Protein AF-A0A9D6FR03-F1 (afdb_monomer_lite)

Sequence (164 aa):
MSCARIVTGRLIVLAAKLSLLAAALGIVAALIPAIPHGRCAGRQGGTQHLIDNLSQATEMYQIDFGAYPPSGASFAATMGSASLGTALRSVGPGKQQYFDFRPGDIDASGNIVSPIRPDREFLSYRNNRQSFPGNAGDPNAHNKKKFDLWCADCEGKPDGVDNW

Structure (mmCIF, N/CA/C/O backbone):
data_AF-A0A9D6FR03-F1
#
_entry.id   AF-A0A9D6FR03-F1
#
loop_
_atom_site.group_PDB
_atom_site.id
_atom_site.type_symbol
_atom_site.label_atom_id
_atom_site.label_alt_id
_atom_site.label_comp_id
_atom_site.label_asym_id
_atom_site.label_entity_id
_atom_site.label_seq_id
_atom_site.pdbx_PDB_ins_code
_atom_site.Cartn_x
_atom_site.Cartn_y
_atom_site.Cartn_z
_atom_site.occupancy
_atom_site.B_iso_or_equiv
_atom_site.auth_seq_id
_atom_site.auth_comp_id
_atom_site.auth_asym_id
_atom_site.auth_atom_id
_atom_site.pdbx_PDB_model_num
ATOM 1 N N . MET A 1 1 ? -44.652 11.670 71.438 1.00 49.94 1 MET A N 1
ATOM 2 C CA . MET A 1 1 ? -44.287 12.309 70.151 1.00 49.94 1 MET A CA 1
ATOM 3 C C . MET A 1 1 ? -42.943 11.752 69.666 1.00 49.94 1 MET A C 1
ATOM 5 O O . MET A 1 1 ? -41.919 12.329 69.983 1.00 49.94 1 MET A O 1
ATOM 9 N N . SER A 1 2 ? -42.902 10.599 6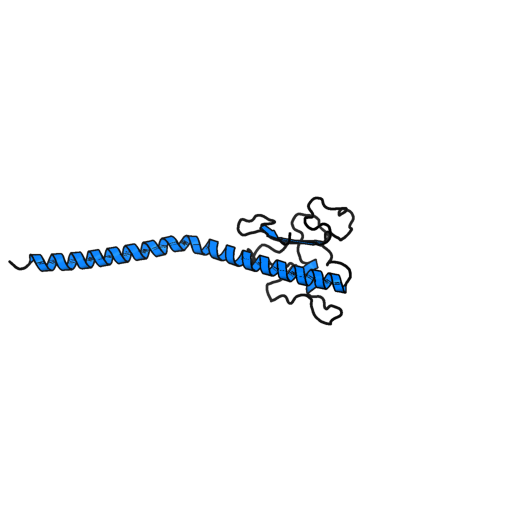8.982 1.00 54.16 2 SER A N 1
ATOM 10 C CA . SER A 1 2 ? -41.617 10.007 68.532 1.00 54.16 2 SER A CA 1
ATOM 11 C C . SER A 1 2 ? -41.700 9.188 67.229 1.00 54.16 2 SER A C 1
ATOM 13 O O . SER A 1 2 ? -40.783 8.448 66.902 1.00 54.16 2 SER A O 1
ATOM 15 N N . CYS A 1 3 ? -42.785 9.319 66.453 1.00 50.22 3 CYS A N 1
ATOM 16 C CA . CYS A 1 3 ? -42.949 8.585 65.185 1.00 50.22 3 CYS A CA 1
ATOM 17 C C . CYS A 1 3 ? -42.516 9.381 63.939 1.00 50.22 3 CYS A C 1
ATOM 19 O O . CYS A 1 3 ? -42.172 8.790 62.921 1.00 50.22 3 CYS A O 1
ATOM 21 N N . ALA A 1 4 ? -42.483 10.717 63.998 1.00 51.28 4 ALA A N 1
ATOM 22 C CA . ALA A 1 4 ? -42.293 11.549 62.803 1.00 51.28 4 ALA A CA 1
ATOM 23 C C . ALA A 1 4 ? -40.840 11.610 62.280 1.00 51.28 4 ALA A C 1
ATOM 25 O O . ALA A 1 4 ? -40.632 11.843 61.093 1.00 51.28 4 ALA A O 1
ATOM 26 N N . ARG A 1 5 ? -39.831 11.373 63.135 1.00 49.69 5 ARG A N 1
ATOM 27 C CA . ARG A 1 5 ? -38.402 11.487 62.763 1.00 49.69 5 ARG A CA 1
ATOM 28 C C . ARG A 1 5 ? -37.837 10.257 62.038 1.00 49.69 5 ARG A C 1
ATOM 30 O O . ARG A 1 5 ? -36.854 10.371 61.316 1.00 49.69 5 ARG A O 1
ATOM 37 N N . ILE A 1 6 ? -38.459 9.087 62.197 1.00 51.06 6 ILE A N 1
ATOM 38 C CA . ILE A 1 6 ? -37.979 7.829 61.592 1.00 51.06 6 ILE A CA 1
ATOM 39 C C . ILE A 1 6 ? -38.362 7.750 60.103 1.00 51.06 6 ILE A C 1
ATOM 41 O O . ILE A 1 6 ? -37.615 7.211 59.286 1.00 51.06 6 ILE A O 1
ATOM 45 N N . VAL A 1 7 ? -39.504 8.337 59.733 1.00 52.56 7 VAL A N 1
ATOM 46 C CA . VAL A 1 7 ? -40.026 8.317 58.357 1.00 52.56 7 VAL A CA 1
ATOM 47 C C . VAL A 1 7 ? -39.229 9.254 57.441 1.00 52.56 7 VAL A C 1
ATOM 49 O O . VAL A 1 7 ? -38.911 8.890 56.310 1.00 52.56 7 VAL A O 1
ATOM 52 N N . THR A 1 8 ? -38.813 10.418 57.947 1.00 53.88 8 THR A N 1
ATOM 53 C CA . THR A 1 8 ? -38.031 11.415 57.194 1.00 53.88 8 THR A CA 1
ATOM 54 C C . THR A 1 8 ? -36.624 10.920 56.853 1.00 53.88 8 THR A C 1
ATOM 56 O O . THR A 1 8 ? -36.173 11.102 55.726 1.00 53.88 8 THR A O 1
ATOM 59 N N . GLY A 1 9 ? -35.952 10.218 57.773 1.00 55.25 9 GLY A N 1
ATOM 60 C CA . GLY A 1 9 ? -34.614 9.666 57.521 1.00 55.25 9 GLY A CA 1
ATOM 61 C C . GLY A 1 9 ? -34.592 8.592 56.427 1.00 55.25 9 GLY A C 1
ATOM 62 O O . GLY A 1 9 ? -33.689 8.570 55.593 1.00 55.25 9 GLY A O 1
ATOM 63 N N . ARG A 1 10 ? -35.617 7.730 56.370 1.00 56.44 10 ARG A N 1
ATOM 64 C CA . ARG A 1 10 ? -35.726 6.683 55.337 1.00 56.44 10 ARG A CA 1
ATOM 65 C C . ARG A 1 10 ? -36.022 7.254 53.948 1.00 56.44 10 ARG A C 1
ATOM 67 O O . ARG A 1 10 ? -35.453 6.769 52.974 1.00 56.44 10 ARG A O 1
ATOM 74 N N . LEU A 1 11 ? -36.845 8.300 53.861 1.00 56.78 11 LEU A N 1
ATOM 75 C CA . LEU A 1 11 ? -37.155 8.999 52.607 1.00 56.78 11 LEU A CA 1
ATOM 76 C C . LEU A 1 11 ? -35.931 9.707 52.008 1.00 56.78 11 LEU A C 1
ATOM 78 O O . LEU A 1 11 ? -35.712 9.611 50.804 1.00 56.78 11 LEU A O 1
ATOM 82 N N . ILE A 1 12 ? -35.097 10.342 52.837 1.00 60.91 12 ILE A N 1
ATOM 83 C CA . ILE A 1 12 ? -33.871 11.017 52.376 1.00 60.91 12 ILE A CA 1
ATOM 84 C C . ILE A 1 12 ? -32.856 10.001 51.829 1.00 60.91 12 ILE A C 1
ATOM 86 O O . ILE A 1 12 ? -32.262 10.228 50.777 1.00 60.91 12 ILE A O 1
ATOM 90 N N . VAL A 1 13 ? -32.694 8.849 52.490 1.00 64.31 13 VAL A N 1
ATOM 91 C CA . VAL A 1 13 ? -31.784 7.784 52.026 1.00 64.31 13 VAL A CA 1
ATOM 92 C C . VAL A 1 13 ? -32.275 7.143 50.720 1.00 64.31 13 VAL A C 1
ATOM 94 O O . VAL A 1 13 ? -31.464 6.833 49.849 1.00 64.31 13 VAL A O 1
ATOM 97 N N . LEU A 1 14 ? -33.588 6.961 50.554 1.00 62.44 14 LEU A N 1
ATOM 98 C CA . LEU A 1 14 ? -34.185 6.462 49.309 1.00 62.44 14 LEU A CA 1
ATOM 99 C C . LEU A 1 14 ? -34.032 7.462 48.156 1.00 62.44 14 LEU A C 1
ATOM 101 O O . LEU A 1 14 ? -33.636 7.060 47.063 1.00 62.44 14 LEU A O 1
ATOM 105 N N . ALA A 1 15 ? -34.269 8.751 48.411 1.00 63.50 15 ALA A N 1
ATOM 106 C CA . ALA A 1 15 ? -34.080 9.808 47.422 1.00 63.50 15 ALA A CA 1
ATOM 107 C C . ALA A 1 15 ? -32.610 9.919 46.987 1.00 63.50 15 ALA A C 1
ATOM 109 O O . ALA A 1 15 ? -32.333 9.934 45.793 1.00 63.50 15 ALA A O 1
ATOM 110 N N . ALA A 1 16 ? -31.657 9.889 47.927 1.00 62.81 16 ALA A N 1
ATOM 111 C CA . ALA A 1 16 ? -30.226 9.931 47.615 1.00 62.81 16 ALA A CA 1
ATOM 112 C C . ALA A 1 16 ? -29.765 8.732 46.764 1.00 62.81 16 ALA A C 1
ATOM 114 O O . ALA A 1 16 ? -28.967 8.897 45.840 1.00 62.81 16 ALA A O 1
ATOM 115 N N . LYS A 1 17 ? -30.298 7.531 47.032 1.00 65.06 17 LYS A N 1
ATOM 116 C CA . LYS A 1 17 ? -30.024 6.334 46.221 1.00 65.06 17 LYS A CA 1
ATOM 117 C C . LYS A 1 17 ? -30.610 6.441 44.814 1.00 65.06 17 LYS A C 1
ATOM 119 O O . LYS A 1 17 ? -29.926 6.071 43.864 1.00 65.06 17 LYS A O 1
ATOM 124 N N . LEU A 1 18 ? -31.829 6.967 44.669 1.00 66.06 18 LEU A N 1
ATOM 125 C CA . LEU A 1 18 ? -32.442 7.188 43.355 1.00 66.06 18 LEU A CA 1
ATOM 126 C C . LEU A 1 18 ? -31.656 8.210 42.524 1.00 66.06 18 LEU A C 1
ATOM 128 O O . LEU A 1 18 ? -31.420 7.971 41.342 1.00 66.06 18 LEU A O 1
ATOM 132 N N . SER A 1 19 ? -31.208 9.308 43.136 1.00 66.81 19 SER A N 1
ATOM 133 C CA . SER A 1 19 ? -30.422 10.346 42.458 1.00 66.81 19 SER A CA 1
ATOM 134 C C . SER A 1 19 ? -29.075 9.821 41.960 1.00 66.81 19 SER A C 1
ATOM 136 O O . SER A 1 19 ? -28.671 10.123 40.839 1.00 66.81 19 SER A O 1
ATOM 138 N N . LEU A 1 20 ? -28.395 8.994 42.762 1.00 65.81 20 LEU A N 1
ATOM 139 C CA . LEU A 1 20 ? -27.128 8.371 42.375 1.00 65.81 20 LEU A CA 1
ATOM 140 C C . LEU A 1 20 ? -27.319 7.372 41.222 1.00 65.81 20 LEU A C 1
ATOM 142 O O . LEU A 1 20 ? -26.518 7.339 40.289 1.00 65.81 20 LEU A O 1
ATOM 146 N N . LEU A 1 21 ? -28.406 6.594 41.256 1.00 64.56 21 LEU A N 1
ATOM 147 C CA . LEU A 1 21 ? -28.746 5.642 40.197 1.00 64.56 21 LEU A CA 1
ATOM 148 C C . LEU A 1 21 ? -29.091 6.360 38.879 1.00 64.56 21 LEU A C 1
ATOM 150 O O . LEU A 1 21 ? -28.646 5.942 37.812 1.00 64.56 21 LEU A O 1
ATOM 154 N N . ALA A 1 22 ? -29.839 7.465 38.955 1.00 61.75 22 ALA A N 1
ATOM 155 C CA . ALA A 1 22 ? -30.197 8.285 37.799 1.00 61.75 22 ALA A CA 1
ATOM 156 C C . ALA A 1 22 ? -28.972 8.975 37.171 1.00 61.75 22 ALA A C 1
ATOM 158 O O . ALA A 1 22 ? -28.839 8.994 35.948 1.00 61.75 22 ALA A O 1
ATOM 159 N N . ALA A 1 23 ? -28.042 9.476 37.992 1.00 60.94 23 ALA A N 1
ATOM 160 C CA . ALA A 1 23 ? -26.790 10.062 37.514 1.00 60.94 23 ALA A CA 1
ATOM 161 C C . ALA A 1 23 ? -25.886 9.024 36.821 1.00 60.94 23 ALA A C 1
ATOM 163 O O . ALA A 1 23 ? -25.317 9.308 35.768 1.00 60.94 23 ALA A O 1
ATOM 164 N N . ALA A 1 24 ? -25.800 7.801 37.358 1.00 59.59 24 ALA A N 1
ATOM 165 C CA . ALA A 1 24 ? -25.032 6.716 36.746 1.00 59.59 24 ALA A CA 1
ATOM 166 C C . ALA A 1 24 ? -25.613 6.276 35.387 1.00 59.59 24 ALA A C 1
ATOM 168 O O . ALA A 1 24 ? -24.864 6.074 34.432 1.00 59.59 24 ALA A O 1
ATOM 169 N N . LEU A 1 25 ? -26.943 6.188 35.268 1.00 57.97 25 LEU A N 1
ATOM 170 C CA . LEU A 1 25 ? -27.621 5.848 34.010 1.00 57.97 25 LEU A CA 1
ATOM 171 C C . LEU A 1 25 ? -27.453 6.932 32.929 1.00 57.97 25 LEU A C 1
ATOM 173 O O . LEU A 1 25 ? -27.302 6.599 31.754 1.00 57.97 25 LEU A O 1
ATOM 177 N N . GLY A 1 26 ? -27.408 8.214 33.311 1.00 54.19 26 GLY A N 1
ATOM 178 C CA . GLY A 1 26 ? -27.153 9.320 32.379 1.00 54.19 26 GLY A CA 1
ATOM 179 C C . GLY A 1 26 ? -25.756 9.282 31.743 1.00 54.19 26 GLY A C 1
ATOM 180 O O . GLY A 1 26 ? -25.612 9.562 30.554 1.00 54.19 26 GLY A O 1
ATOM 181 N N . ILE A 1 27 ? -24.734 8.865 32.498 1.00 55.22 27 ILE A N 1
ATOM 182 C CA . ILE A 1 27 ? -23.355 8.731 31.994 1.00 55.22 27 ILE A CA 1
ATOM 183 C C . ILE A 1 27 ? -23.248 7.565 30.999 1.00 55.22 27 ILE A C 1
ATOM 185 O O . ILE A 1 27 ? -22.606 7.697 29.958 1.00 55.22 27 ILE A O 1
ATOM 189 N N . VAL A 1 28 ? -23.924 6.443 31.270 1.00 52.34 28 VAL A N 1
ATOM 190 C CA . VAL A 1 28 ? -23.946 5.287 30.357 1.00 52.34 28 VAL A CA 1
ATOM 191 C C . VAL A 1 28 ? -24.633 5.641 29.034 1.00 52.34 28 VAL A C 1
ATOM 193 O O . VAL A 1 28 ? -24.134 5.260 27.980 1.00 52.34 28 VAL A O 1
ATOM 196 N N . ALA A 1 29 ? -25.714 6.427 29.056 1.00 52.50 29 ALA A N 1
ATOM 197 C CA . ALA A 1 29 ? -26.421 6.844 27.842 1.00 52.50 29 ALA A CA 1
ATOM 198 C C . ALA A 1 29 ? -25.579 7.751 26.918 1.00 52.50 29 ALA A C 1
ATOM 200 O O . ALA A 1 29 ? -25.680 7.644 25.696 1.00 52.50 29 ALA A O 1
ATOM 201 N N . ALA A 1 30 ? -24.709 8.596 27.479 1.00 52.88 30 ALA A N 1
ATOM 202 C CA . ALA A 1 30 ? -23.823 9.476 26.710 1.00 52.88 30 ALA A CA 1
ATOM 203 C C . ALA A 1 30 ? -22.610 8.750 26.087 1.00 52.88 30 ALA A C 1
ATOM 205 O O . ALA A 1 30 ? -22.040 9.227 25.107 1.00 52.88 30 ALA A O 1
ATOM 206 N N . LEU A 1 31 ? -22.225 7.583 26.617 1.00 50.72 31 LEU A N 1
ATOM 207 C CA . LEU A 1 31 ? -21.106 6.772 26.113 1.00 50.72 31 LEU A CA 1
ATOM 208 C C . LEU A 1 31 ? -21.475 5.892 24.907 1.00 50.72 31 LEU A C 1
ATOM 210 O O . LEU A 1 31 ? -20.595 5.509 24.139 1.00 50.72 31 LEU A O 1
ATOM 214 N N . ILE A 1 32 ? -22.757 5.584 24.708 1.00 52.44 32 ILE A N 1
ATOM 215 C CA . ILE A 1 32 ? -23.226 4.676 23.648 1.00 52.44 32 ILE A CA 1
ATOM 216 C C . ILE A 1 32 ? -22.918 5.190 22.220 1.00 52.44 32 ILE A C 1
ATOM 218 O O . ILE A 1 32 ? -22.397 4.404 21.424 1.00 52.44 32 ILE A O 1
ATOM 222 N N . PRO A 1 33 ? -23.153 6.469 21.856 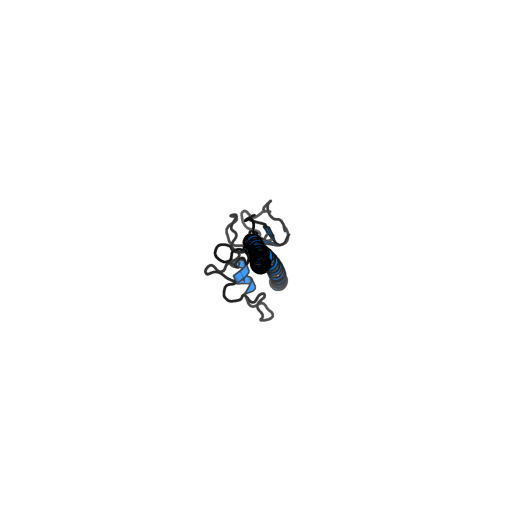1.00 52.06 33 PRO A N 1
ATOM 223 C CA . PRO A 1 33 ? -22.885 6.943 20.491 1.00 52.06 33 PRO A CA 1
ATOM 224 C C . PRO A 1 33 ? -21.399 7.224 20.179 1.00 52.06 33 PRO A C 1
ATOM 226 O O . PRO A 1 33 ? -21.034 7.352 19.007 1.00 52.06 33 PRO A O 1
ATOM 229 N N . ALA A 1 34 ? -20.519 7.287 21.185 1.00 51.88 34 ALA A N 1
ATOM 230 C CA . ALA A 1 34 ? -19.089 7.571 20.995 1.00 51.88 34 ALA A CA 1
ATOM 231 C C . ALA A 1 34 ? -18.266 6.339 20.558 1.00 51.88 34 ALA A C 1
ATOM 233 O O . ALA A 1 34 ? -17.232 6.466 19.899 1.00 51.88 34 ALA A O 1
ATOM 234 N N . ILE A 1 35 ? -18.732 5.133 20.889 1.00 52.62 35 ILE A N 1
ATOM 235 C CA . ILE A 1 35 ? -18.038 3.865 20.612 1.00 52.62 35 ILE A CA 1
ATOM 236 C C . ILE A 1 35 ? -17.885 3.561 19.104 1.00 52.62 35 ILE A C 1
ATOM 238 O O . ILE A 1 35 ? -16.791 3.147 18.708 1.00 52.62 35 ILE A O 1
ATOM 242 N N . PRO A 1 36 ? -18.902 3.742 18.232 1.00 57.50 36 PRO A N 1
ATOM 243 C CA . PRO A 1 36 ? -18.731 3.470 16.802 1.00 57.50 36 PRO A CA 1
ATOM 244 C C . PRO A 1 36 ? -17.795 4.475 16.111 1.00 57.50 36 PRO A C 1
ATOM 246 O O . PRO A 1 36 ? -16.959 4.064 15.307 1.00 57.50 36 PRO A O 1
ATOM 249 N N . HIS A 1 37 ? -17.860 5.761 16.474 1.00 56.31 37 HIS A N 1
ATOM 250 C CA . HIS A 1 37 ? -17.013 6.806 15.885 1.00 56.31 37 HIS A CA 1
ATOM 251 C C . HIS A 1 37 ? -15.533 6.641 16.265 1.00 56.31 37 HIS A C 1
ATOM 253 O O . HIS A 1 37 ? -14.661 6.709 15.399 1.00 56.31 37 HIS A O 1
ATOM 259 N N . GLY A 1 38 ? -15.237 6.328 17.533 1.00 60.09 38 GLY A N 1
ATOM 260 C CA . GLY A 1 38 ? -13.858 6.114 17.991 1.00 60.09 38 GLY A CA 1
ATOM 261 C C . GLY A 1 38 ? -13.176 4.902 17.344 1.00 60.09 38 GLY A C 1
ATOM 262 O O . GLY A 1 38 ? -11.986 4.948 17.035 1.00 60.09 38 GLY A O 1
ATOM 263 N N . ARG A 1 39 ? -13.929 3.826 17.069 1.00 70.88 39 ARG A N 1
ATOM 264 C CA . ARG A 1 39 ? -13.399 2.645 16.363 1.00 70.88 39 ARG A CA 1
ATOM 265 C C . ARG A 1 39 ? -13.002 2.964 14.931 1.00 70.88 39 ARG A C 1
ATOM 267 O O . ARG A 1 39 ? -12.007 2.427 14.454 1.00 70.88 39 ARG A O 1
ATOM 274 N N . CYS A 1 40 ? -13.765 3.820 14.260 1.00 82.19 40 CYS A N 1
ATOM 275 C CA . CYS A 1 40 ? -13.454 4.186 12.892 1.00 82.19 40 CYS A CA 1
ATOM 276 C C . CYS A 1 40 ? -12.237 5.116 12.821 1.00 82.19 40 CYS A C 1
ATOM 278 O O . CYS A 1 40 ? -11.294 4.807 12.101 1.00 82.19 40 CYS A O 1
ATOM 280 N N . ALA A 1 41 ? -12.187 6.165 13.648 1.00 80.44 41 ALA A N 1
ATOM 281 C CA . ALA A 1 41 ? -11.037 7.072 13.697 1.00 80.44 41 ALA A CA 1
ATOM 282 C C . ALA A 1 41 ? -9.716 6.334 14.001 1.00 80.44 41 ALA A C 1
ATOM 284 O O . ALA A 1 41 ? -8.697 6.579 13.356 1.00 80.44 41 ALA A O 1
ATOM 285 N N . GLY A 1 42 ? -9.738 5.363 14.924 1.00 83.69 42 GLY A N 1
ATOM 286 C CA . GLY A 1 42 ? -8.570 4.519 15.201 1.00 83.69 42 GLY A CA 1
ATOM 287 C C . GLY A 1 42 ? -8.144 3.660 14.004 1.00 83.69 42 GLY A C 1
ATOM 288 O O . GLY A 1 42 ? -6.954 3.541 13.717 1.00 83.69 42 GLY A O 1
ATOM 289 N N . ARG A 1 43 ? -9.105 3.094 13.262 1.00 88.75 43 ARG A N 1
ATOM 290 C CA . ARG A 1 43 ? -8.825 2.338 12.030 1.00 88.75 43 ARG A CA 1
ATOM 291 C C . ARG A 1 43 ? -8.302 3.227 10.909 1.00 88.75 43 ARG A C 1
ATOM 293 O O . ARG A 1 43 ? -7.439 2.785 10.158 1.00 88.75 43 ARG A O 1
ATOM 300 N N . GLN A 1 44 ? -8.778 4.464 10.817 1.00 92.25 44 GLN A N 1
ATOM 301 C CA . GLN A 1 44 ? -8.285 5.443 9.856 1.00 92.25 44 GLN A CA 1
ATOM 302 C C . GLN A 1 44 ? -6.811 5.771 10.112 1.00 92.25 44 GLN A C 1
ATOM 304 O O . GLN A 1 44 ? -6.003 5.673 9.194 1.00 92.25 44 GLN A O 1
ATOM 309 N N . GLY A 1 45 ? -6.427 6.017 11.370 1.00 91.19 45 GLY A N 1
ATOM 310 C CA . GLY A 1 45 ? -5.016 6.181 11.740 1.00 91.19 45 GLY A CA 1
ATOM 311 C C . GLY A 1 45 ? -4.166 4.941 11.431 1.00 91.19 45 GLY A C 1
ATOM 312 O O . GLY A 1 45 ? -3.073 5.056 10.88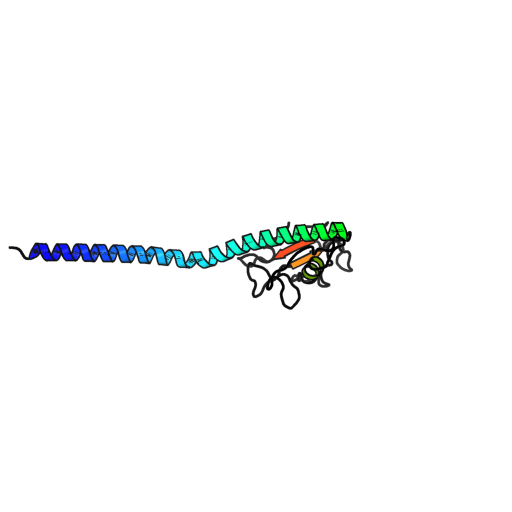0 1.00 91.19 45 GLY A O 1
ATOM 313 N N . GLY A 1 46 ? -4.686 3.741 11.713 1.00 91.81 46 GLY A N 1
ATOM 314 C CA . GLY A 1 46 ? -4.017 2.487 11.344 1.00 91.81 46 GLY A CA 1
ATOM 315 C C . GLY A 1 46 ? -3.867 2.297 9.830 1.00 91.81 46 GLY A C 1
ATOM 316 O O . GLY A 1 46 ? -2.868 1.747 9.375 1.00 91.81 46 GLY A O 1
ATOM 317 N N . THR A 1 47 ? -4.831 2.789 9.052 1.00 94.69 47 THR A N 1
ATOM 318 C CA . THR A 1 47 ? -4.808 2.733 7.586 1.00 94.69 47 THR A CA 1
ATOM 319 C C . THR A 1 47 ? -3.793 3.703 7.004 1.00 94.69 47 THR A C 1
ATOM 321 O O . THR A 1 47 ? -3.058 3.309 6.105 1.00 94.69 47 THR A O 1
ATOM 324 N N . GLN A 1 48 ? -3.673 4.913 7.559 1.00 96.38 48 GLN A N 1
ATOM 325 C CA . GLN A 1 48 ? -2.621 5.849 7.156 1.00 96.38 48 GLN A CA 1
ATOM 326 C C . GLN A 1 48 ? -1.237 5.232 7.374 1.00 96.38 48 GLN A C 1
ATOM 328 O O . GLN A 1 48 ? -0.432 5.173 6.455 1.00 96.38 48 GLN A O 1
ATOM 333 N N . HIS A 1 49 ? -0.993 4.660 8.556 1.00 95.62 49 HIS A N 1
ATOM 334 C CA . HIS A 1 49 ? 0.279 3.996 8.844 1.00 95.62 49 HIS A CA 1
ATOM 335 C C . HIS A 1 49 ? 0.544 2.792 7.919 1.00 95.62 49 HIS A C 1
ATOM 337 O O . HIS A 1 49 ? 1.684 2.534 7.531 1.00 95.62 49 HIS A O 1
ATOM 343 N N . LEU A 1 50 ? -0.497 2.037 7.547 1.00 95.81 50 LEU A N 1
ATOM 344 C CA . LEU A 1 50 ? -0.377 0.978 6.544 1.00 95.81 50 LEU A CA 1
ATOM 345 C C . LEU A 1 50 ? 0.023 1.551 5.176 1.00 95.81 50 LEU A C 1
ATOM 347 O O . LEU A 1 50 ? 0.951 1.031 4.562 1.00 95.81 50 LEU A O 1
ATOM 351 N N . ILE A 1 51 ? -0.634 2.620 4.720 1.00 97.06 51 ILE A N 1
ATOM 352 C CA . ILE A 1 51 ? -0.322 3.311 3.461 1.00 97.06 51 ILE A CA 1
ATOM 353 C C . ILE A 1 51 ? 1.115 3.838 3.461 1.00 97.06 51 ILE A C 1
ATOM 355 O O . ILE A 1 51 ? 1.821 3.660 2.466 1.00 97.06 51 ILE A O 1
ATOM 359 N N . ASP A 1 52 ? 1.584 4.407 4.569 1.00 97.50 52 ASP A N 1
ATOM 360 C CA . ASP A 1 52 ? 2.951 4.914 4.699 1.00 97.50 52 ASP A CA 1
ATOM 361 C C . ASP A 1 52 ? 3.979 3.778 4.567 1.00 97.50 52 ASP A C 1
ATOM 363 O O . ASP A 1 52 ? 4.948 3.889 3.810 1.00 97.50 52 ASP A O 1
ATOM 367 N N . ASN A 1 53 ? 3.745 2.644 5.237 1.00 97.56 53 ASN A N 1
ATOM 368 C CA . ASN A 1 53 ? 4.640 1.487 5.154 1.00 97.56 53 ASN A CA 1
ATOM 369 C C . ASN A 1 53 ? 4.626 0.836 3.767 1.00 97.56 53 ASN A C 1
ATOM 371 O O . ASN A 1 53 ? 5.679 0.481 3.237 1.00 97.56 53 ASN A O 1
ATOM 375 N N . LEU A 1 54 ? 3.445 0.695 3.157 1.00 97.88 54 LEU A N 1
ATOM 376 C CA . LEU A 1 54 ? 3.318 0.198 1.787 1.00 97.88 54 LEU A CA 1
ATOM 377 C C . LEU A 1 54 ? 4.004 1.141 0.802 1.00 97.88 54 LEU A C 1
ATOM 379 O O . LEU A 1 54 ? 4.650 0.675 -0.136 1.00 97.88 54 LEU A O 1
ATOM 383 N N . SER A 1 55 ? 3.921 2.452 1.029 1.00 97.69 55 SER A N 1
ATOM 384 C CA . SER A 1 55 ? 4.602 3.440 0.199 1.00 97.69 55 SER A CA 1
ATOM 385 C C . SER A 1 55 ? 6.117 3.271 0.279 1.00 97.69 55 SER A C 1
ATOM 387 O O . SER A 1 55 ? 6.770 3.194 -0.758 1.00 97.69 55 SER A O 1
ATOM 389 N N . GLN A 1 56 ? 6.678 3.106 1.480 1.00 97.56 56 GLN A N 1
ATOM 390 C CA . GLN A 1 56 ? 8.107 2.823 1.659 1.00 97.56 56 GLN A CA 1
ATOM 391 C C . GLN A 1 5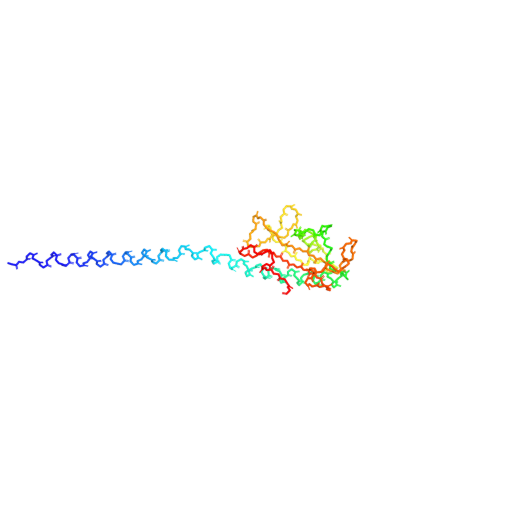6 ? 8.530 1.507 0.988 1.00 97.56 56 GLN A C 1
ATOM 393 O O . GLN A 1 56 ? 9.517 1.483 0.255 1.00 97.56 56 GLN A O 1
ATOM 398 N N . ALA A 1 57 ? 7.767 0.427 1.171 1.00 97.25 57 ALA A N 1
ATOM 399 C CA . ALA A 1 57 ? 8.041 -0.860 0.527 1.00 97.25 57 ALA A CA 1
ATOM 400 C C . ALA A 1 57 ? 8.002 -0.760 -1.010 1.00 97.25 57 ALA A C 1
ATOM 402 O O . ALA A 1 57 ? 8.812 -1.369 -1.709 1.00 97.25 57 ALA A O 1
ATOM 403 N N . THR A 1 58 ? 7.093 0.059 -1.539 1.00 96.94 58 THR A N 1
ATOM 404 C CA . THR A 1 58 ? 6.948 0.321 -2.977 1.00 96.94 58 THR A CA 1
ATOM 405 C C . THR A 1 58 ? 8.126 1.120 -3.541 1.00 96.94 58 THR A C 1
ATOM 407 O O . THR A 1 58 ? 8.578 0.844 -4.653 1.00 96.94 58 THR A O 1
ATOM 410 N N . GLU A 1 59 ? 8.662 2.074 -2.777 1.00 96.38 59 GLU A N 1
ATOM 411 C CA . GLU A 1 59 ? 9.896 2.790 -3.129 1.00 96.38 59 GLU A CA 1
ATOM 412 C C . GLU A 1 59 ? 11.105 1.839 -3.127 1.00 96.38 59 GLU A C 1
ATOM 414 O O . GLU A 1 59 ? 11.901 1.852 -4.064 1.00 96.38 59 GLU A O 1
ATOM 419 N N . MET A 1 60 ? 11.209 0.936 -2.146 1.00 96.00 60 MET A N 1
ATOM 420 C CA . MET A 1 60 ? 12.265 -0.087 -2.125 1.00 96.00 60 MET A CA 1
ATOM 421 C C . MET A 1 60 ? 12.189 -1.028 -3.333 1.00 96.00 60 MET A C 1
ATOM 423 O O . MET A 1 60 ? 13.209 -1.309 -3.962 1.00 96.00 60 MET A O 1
ATOM 427 N N . TYR A 1 61 ? 10.984 -1.455 -3.716 1.00 95.62 61 TYR A N 1
ATOM 428 C CA . TYR A 1 61 ? 10.777 -2.220 -4.946 1.00 95.62 61 TYR A CA 1
ATOM 429 C C . TYR A 1 61 ? 11.273 -1.444 -6.178 1.00 95.62 61 TYR A C 1
ATOM 431 O O . TYR A 1 61 ? 11.945 -2.000 -7.046 1.00 95.62 61 TYR A O 1
ATOM 439 N N . GLN A 1 62 ? 10.983 -0.142 -6.257 1.00 95.25 62 GLN A N 1
ATOM 440 C CA . GLN A 1 62 ? 11.430 0.698 -7.368 1.00 95.25 62 GLN A CA 1
ATOM 441 C C . GLN A 1 62 ? 12.952 0.828 -7.438 1.00 95.25 62 GLN A C 1
ATOM 443 O O . GLN A 1 62 ? 13.488 0.875 -8.548 1.00 95.25 62 GLN A O 1
ATOM 448 N N . ILE A 1 63 ? 13.639 0.892 -6.298 1.00 94.94 63 ILE A N 1
ATOM 449 C CA . ILE A 1 63 ? 15.105 0.935 -6.242 1.00 94.94 63 ILE A CA 1
ATOM 450 C C . ILE A 1 63 ? 15.697 -0.334 -6.863 1.00 94.94 63 ILE A C 1
ATOM 452 O O . ILE A 1 63 ? 16.599 -0.238 -7.694 1.00 94.94 63 ILE A O 1
ATOM 456 N N . ASP A 1 64 ? 15.151 -1.501 -6.524 1.00 95.00 64 ASP A N 1
ATOM 457 C CA . ASP A 1 64 ? 15.691 -2.787 -6.972 1.00 95.00 64 ASP A CA 1
ATOM 458 C C . ASP A 1 64 ? 15.339 -3.123 -8.429 1.00 95.00 64 ASP A C 1
ATOM 460 O O . ASP A 1 64 ? 16.169 -3.660 -9.163 1.00 95.00 64 ASP A O 1
ATOM 464 N N . PHE A 1 65 ? 14.119 -2.803 -8.870 1.00 92.81 65 PHE A N 1
ATOM 465 C CA . PHE A 1 65 ? 13.619 -3.171 -10.203 1.00 92.81 65 PHE A CA 1
ATOM 466 C C . PHE A 1 65 ? 13.618 -2.016 -11.212 1.00 92.81 65 PHE A C 1
ATOM 468 O O . PHE A 1 65 ? 13.262 -2.204 -12.376 1.00 92.81 65 PHE A O 1
ATOM 475 N N . GLY A 1 66 ? 13.984 -0.804 -10.792 1.00 92.94 66 GLY A N 1
ATOM 476 C CA . GLY A 1 66 ? 14.015 0.394 -11.636 1.00 92.94 66 GLY A CA 1
ATOM 477 C C . GLY A 1 66 ? 12.638 0.977 -11.988 1.00 92.94 66 GLY A C 1
ATOM 478 O O . GLY A 1 66 ? 12.565 2.037 -12.615 1.00 92.94 66 GLY A O 1
ATOM 479 N N . ALA A 1 67 ? 11.545 0.336 -11.570 1.00 91.94 67 ALA A N 1
ATOM 480 C CA . ALA A 1 67 ? 10.174 0.766 -11.821 1.00 91.94 67 ALA A CA 1
ATOM 481 C C . ALA A 1 67 ? 9.258 0.416 -10.641 1.00 91.94 67 ALA A C 1
ATOM 483 O O . ALA A 1 67 ? 9.471 -0.582 -9.958 1.00 91.94 67 ALA A O 1
ATOM 484 N N . TYR A 1 68 ? 8.214 1.220 -10.427 1.00 93.06 68 TYR A N 1
ATOM 485 C CA . TYR A 1 68 ? 7.151 0.867 -9.486 1.00 93.06 68 TYR A CA 1
ATOM 486 C C . TYR A 1 68 ? 6.376 -0.371 -9.971 1.00 93.06 68 TYR A C 1
ATOM 488 O O . TYR A 1 68 ? 6.328 -0.611 -11.185 1.00 93.06 68 TYR A O 1
ATOM 496 N N . PRO A 1 69 ? 5.743 -1.135 -9.059 1.00 92.44 69 PRO A N 1
ATOM 497 C CA . PRO A 1 69 ? 4.865 -2.244 -9.413 1.00 92.44 69 PRO A CA 1
ATOM 498 C C . PRO A 1 69 ? 3.841 -1.857 -10.490 1.00 92.44 69 PRO A C 1
ATOM 500 O O . PRO A 1 69 ? 3.357 -0.726 -10.511 1.00 92.44 69 PRO A O 1
ATOM 503 N N . PRO A 1 70 ? 3.500 -2.752 -11.426 1.00 88.12 70 PRO A N 1
ATOM 504 C CA . PRO A 1 70 ? 2.525 -2.423 -12.455 1.00 88.12 70 PRO A CA 1
ATOM 505 C C . PRO A 1 70 ? 1.136 -2.208 -11.835 1.00 88.12 70 PRO A C 1
ATOM 507 O O . PRO A 1 70 ? 0.752 -2.934 -10.915 1.00 88.12 70 PRO A O 1
ATOM 510 N N . SER A 1 71 ? 0.355 -1.251 -12.339 1.00 83.69 71 SER A N 1
ATOM 511 C CA . SER A 1 71 ? -1.076 -1.185 -12.014 1.00 83.69 71 SER A CA 1
ATOM 512 C C . SER A 1 71 ? -1.853 -2.258 -12.779 1.00 83.69 71 SER A C 1
ATOM 514 O O . SER A 1 71 ? -1.415 -2.740 -13.827 1.00 83.69 71 SER A O 1
ATOM 516 N N . GLY A 1 72 ? -3.020 -2.644 -12.257 1.00 70.94 72 GLY A N 1
ATOM 517 C CA . GLY A 1 72 ? -3.956 -3.499 -12.986 1.00 70.94 72 GLY A CA 1
ATOM 518 C C . GLY A 1 72 ? -4.404 -2.866 -14.311 1.00 70.94 72 GLY A C 1
ATOM 519 O O . GLY A 1 72 ? -4.306 -1.658 -14.509 1.00 70.94 72 GLY A O 1
ATOM 520 N N . ALA A 1 73 ? -4.923 -3.687 -15.226 1.00 56.88 73 ALA A N 1
ATOM 521 C CA . ALA A 1 73 ? -5.269 -3.283 -16.594 1.00 56.88 73 ALA A CA 1
ATOM 522 C C . ALA A 1 73 ? -6.477 -2.322 -16.723 1.00 56.88 73 ALA A C 1
ATOM 524 O O . ALA A 1 73 ? -6.863 -1.985 -17.839 1.00 56.88 73 ALA A O 1
ATOM 525 N N . SER A 1 74 ? -7.103 -1.901 -15.619 1.00 54.62 74 SER A N 1
ATOM 526 C CA . SER A 1 74 ? -8.342 -1.114 -15.626 1.00 54.62 74 SER A CA 1
ATOM 527 C C . SER A 1 74 ? -8.129 0.269 -15.020 1.00 54.62 74 SER A C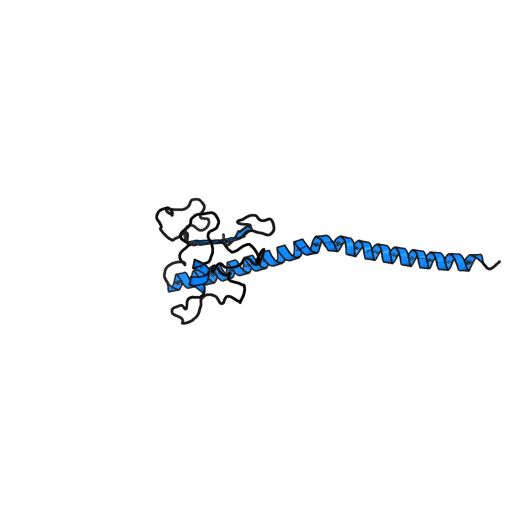 1
ATOM 529 O O . SER A 1 74 ? -7.698 0.370 -13.878 1.00 54.62 74 SER A O 1
ATOM 531 N N . PHE A 1 75 ? -8.495 1.318 -15.766 1.00 52.97 75 PHE A N 1
ATOM 532 C CA . PHE A 1 75 ? -8.530 2.717 -15.309 1.00 52.97 75 PHE A CA 1
ATOM 533 C C . PHE A 1 75 ? -9.814 3.091 -14.551 1.00 52.97 75 PHE A C 1
ATOM 535 O O . PHE A 1 75 ? -10.029 4.260 -14.239 1.00 52.97 75 PHE A O 1
ATOM 542 N N . ALA A 1 76 ? -10.706 2.131 -14.286 1.00 51.94 76 ALA A N 1
ATOM 543 C CA . ALA A 1 76 ? -11.929 2.409 -13.542 1.00 51.94 76 ALA A CA 1
ATOM 544 C C . ALA A 1 76 ? -11.616 2.769 -12.079 1.00 51.94 76 ALA A C 1
ATOM 546 O O . ALA A 1 76 ? -10.624 2.304 -11.523 1.00 51.94 76 ALA A O 1
ATOM 547 N N . ALA A 1 77 ? -12.512 3.536 -11.447 1.00 46.12 77 ALA A N 1
ATOM 548 C CA . ALA A 1 77 ? -12.435 4.063 -10.074 1.00 46.12 77 ALA A CA 1
ATOM 549 C C . ALA A 1 77 ? -12.208 3.021 -8.948 1.00 46.12 77 ALA A C 1
ATOM 551 O O . ALA A 1 77 ? -12.167 3.371 -7.776 1.00 46.12 77 ALA A O 1
ATOM 552 N N . THR A 1 78 ? -12.065 1.743 -9.291 1.00 55.78 78 THR A N 1
ATOM 553 C CA . THR A 1 78 ? -11.684 0.637 -8.408 1.00 55.78 78 THR A CA 1
ATOM 554 C C . THR A 1 78 ? -10.436 -0.044 -8.970 1.00 55.78 78 THR A C 1
ATOM 556 O O . THR A 1 78 ? -10.473 -1.167 -9.476 1.00 55.78 78 THR A O 1
ATOM 559 N N . MET A 1 79 ? -9.303 0.657 -8.909 1.00 72.00 79 MET A N 1
ATOM 560 C CA . MET A 1 79 ? -8.007 0.055 -9.209 1.00 72.00 79 MET A CA 1
ATOM 561 C C . MET A 1 79 ? -7.587 -0.838 -8.044 1.00 72.00 79 MET A C 1
ATOM 563 O O . MET A 1 79 ? -6.958 -0.369 -7.105 1.00 72.00 79 MET A O 1
ATOM 567 N N . GLY A 1 80 ? -7.943 -2.121 -8.085 1.00 84.56 80 GLY A N 1
ATOM 568 C CA . GLY A 1 80 ? -7.535 -3.073 -7.052 1.00 84.56 80 GLY A CA 1
ATOM 569 C C . GLY A 1 80 ? -6.016 -3.099 -6.834 1.00 84.56 80 GLY A C 1
ATOM 570 O O . GLY A 1 80 ? -5.230 -2.994 -7.776 1.00 84.56 80 GLY A O 1
ATOM 571 N N . SER A 1 81 ? -5.596 -3.277 -5.583 1.00 92.88 81 SER A N 1
ATOM 572 C CA . SER A 1 81 ? -4.184 -3.369 -5.183 1.00 92.88 81 SER A CA 1
ATOM 573 C C . SER A 1 81 ? -3.577 -4.765 -5.354 1.00 92.88 81 SER A C 1
ATOM 575 O O . SER A 1 81 ? -2.478 -5.017 -4.865 1.00 92.88 81 SER A O 1
ATOM 577 N N . ALA A 1 82 ? -4.237 -5.683 -6.067 1.00 92.75 82 ALA A N 1
ATOM 578 C CA . ALA A 1 82 ? -3.750 -7.052 -6.241 1.00 92.75 82 ALA A CA 1
ATOM 579 C C . ALA A 1 82 ? -2.355 -7.153 -6.879 1.00 92.75 82 ALA A C 1
ATOM 581 O O . ALA A 1 82 ? -1.526 -7.971 -6.460 1.00 92.75 82 ALA A O 1
ATOM 582 N N . SER A 1 83 ? -2.063 -6.306 -7.870 1.00 91.38 83 SER A N 1
ATOM 583 C CA . SER A 1 83 ? -0.741 -6.271 -8.502 1.00 91.38 83 SER A CA 1
ATOM 584 C C . SER A 1 83 ? 0.333 -5.779 -7.532 1.00 91.38 83 SER A C 1
ATOM 586 O O . SER A 1 83 ? 1.409 -6.373 -7.462 1.00 91.38 83 SER A O 1
ATOM 588 N N . LEU A 1 84 ? 0.015 -4.766 -6.720 1.00 94.88 84 LEU A N 1
ATOM 589 C CA . LEU A 1 84 ? 0.884 -4.271 -5.657 1.00 94.88 84 LEU A CA 1
ATOM 590 C C . LEU A 1 84 ? 1.135 -5.348 -4.596 1.00 94.88 84 LEU A C 1
ATOM 592 O O . LEU A 1 84 ? 2.286 -5.664 -4.305 1.00 94.88 84 LEU A O 1
ATOM 596 N N . GLY A 1 85 ? 0.078 -5.960 -4.057 1.00 94.69 85 GLY A N 1
ATOM 597 C CA . GLY A 1 85 ? 0.189 -7.014 -3.045 1.00 94.69 85 GLY A CA 1
ATOM 598 C C . GLY A 1 85 ? 0.986 -8.225 -3.541 1.00 94.69 85 GLY A C 1
ATOM 599 O O . GLY A 1 85 ? 1.715 -8.862 -2.783 1.00 94.69 85 GLY A O 1
ATOM 600 N N . THR A 1 86 ? 0.908 -8.540 -4.833 1.00 94.12 86 THR A N 1
ATOM 601 C CA . THR A 1 86 ? 1.740 -9.583 -5.453 1.00 94.12 86 THR A CA 1
ATOM 602 C C . THR A 1 86 ? 3.202 -9.156 -5.565 1.00 94.12 86 THR A C 1
ATOM 604 O O . THR A 1 86 ? 4.087 -9.920 -5.185 1.00 94.12 86 THR A O 1
ATOM 607 N N . ALA A 1 87 ? 3.465 -7.933 -6.029 1.00 94.75 87 ALA A N 1
ATOM 608 C CA . ALA A 1 87 ? 4.820 -7.409 -6.175 1.00 94.75 87 ALA A CA 1
ATOM 609 C C . ALA A 1 87 ? 5.552 -7.302 -4.829 1.00 94.75 87 ALA A C 1
ATOM 611 O O . ALA A 1 87 ? 6.699 -7.727 -4.720 1.00 94.75 87 ALA A O 1
ATOM 612 N N . LEU A 1 88 ? 4.889 -6.818 -3.778 1.00 96.06 88 LEU A N 1
ATOM 613 C CA . LEU A 1 88 ? 5.526 -6.640 -2.470 1.00 96.06 88 LEU A CA 1
ATOM 614 C C . LEU A 1 88 ? 5.793 -7.964 -1.728 1.00 96.06 88 LEU A C 1
ATOM 616 O O . LEU A 1 88 ? 6.707 -8.027 -0.908 1.00 96.06 88 LEU A O 1
ATOM 620 N N . ARG A 1 89 ? 5.061 -9.036 -2.064 1.00 95.31 89 ARG A N 1
ATOM 621 C CA . ARG A 1 89 ? 5.342 -10.411 -1.600 1.00 95.31 89 ARG A CA 1
ATOM 622 C C . ARG A 1 89 ? 6.439 -11.111 -2.398 1.00 95.31 89 ARG A C 1
ATOM 624 O O . ARG A 1 89 ? 6.875 -12.198 -2.007 1.00 95.31 89 ARG A O 1
ATOM 631 N N . SER A 1 90 ? 6.856 -10.541 -3.528 1.00 92.50 90 SER A N 1
ATOM 632 C CA . SER A 1 90 ? 7.951 -11.106 -4.308 1.00 92.50 90 SER A CA 1
ATOM 633 C C . SER A 1 90 ? 9.268 -10.973 -3.546 1.00 92.50 90 SER A C 1
ATOM 635 O O . SER A 1 90 ? 9.461 -10.056 -2.747 1.00 92.50 90 SER A O 1
ATOM 637 N N . VAL A 1 91 ? 10.161 -11.932 -3.767 1.00 90.69 91 VAL A N 1
ATOM 638 C CA . VAL A 1 91 ? 11.484 -11.930 -3.151 1.00 90.69 91 VAL A CA 1
ATOM 639 C C . VAL A 1 91 ? 12.412 -11.090 -4.019 1.00 90.69 91 VA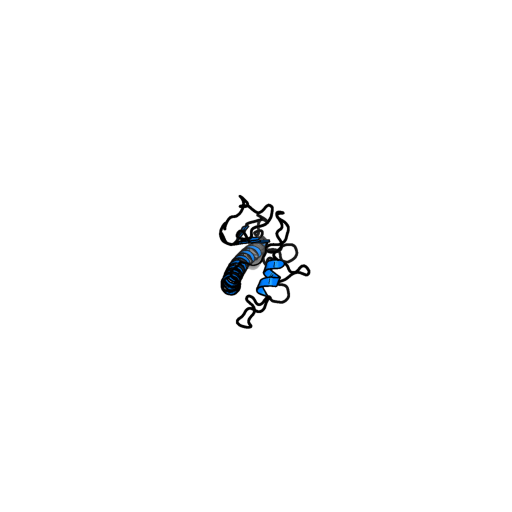L A C 1
ATOM 641 O O . VAL A 1 91 ? 12.669 -11.441 -5.171 1.00 90.69 91 VAL A O 1
ATOM 644 N N . GLY A 1 92 ? 12.900 -9.983 -3.464 1.00 89.25 92 GLY A N 1
ATOM 645 C CA . GLY A 1 92 ? 13.838 -9.095 -4.141 1.00 89.25 92 GLY A CA 1
ATOM 646 C C . GLY A 1 92 ? 15.248 -9.690 -4.277 1.00 89.25 92 GLY A C 1
ATOM 647 O O . GLY A 1 92 ? 15.539 -10.766 -3.738 1.00 89.25 92 GLY A O 1
ATOM 648 N N . PRO A 1 93 ? 16.180 -8.970 -4.930 1.00 89.44 93 PRO A N 1
ATOM 649 C CA . PRO A 1 93 ? 17.586 -9.375 -5.057 1.00 89.44 93 PRO A CA 1
ATOM 650 C C . PRO A 1 93 ? 18.270 -9.678 -3.712 1.00 89.44 93 PRO A C 1
ATOM 652 O O . PRO A 1 93 ? 19.121 -10.563 -3.627 1.00 89.44 93 PRO A O 1
ATOM 655 N N . GLY A 1 94 ? 17.848 -8.996 -2.640 1.00 87.38 94 GLY A N 1
ATOM 656 C CA . GLY A 1 94 ? 18.302 -9.217 -1.263 1.00 87.38 94 GLY A CA 1
ATOM 657 C C . GLY A 1 94 ? 17.767 -10.487 -0.586 1.00 87.38 94 GLY A C 1
ATOM 658 O O . GLY A 1 94 ? 18.013 -10.683 0.601 1.00 87.38 94 GLY A O 1
ATOM 659 N N . LYS A 1 95 ? 17.035 -11.352 -1.305 1.00 90.31 95 LYS A N 1
ATOM 660 C CA . LYS A 1 95 ? 16.396 -12.577 -0.780 1.00 90.31 95 LYS A CA 1
ATOM 661 C C . LYS A 1 95 ? 15.387 -12.333 0.351 1.00 90.31 95 LYS A C 1
ATOM 663 O O . LYS A 1 95 ? 15.116 -13.232 1.143 1.00 90.31 95 LYS A O 1
ATOM 668 N N . GLN A 1 96 ? 14.820 -11.133 0.410 1.00 90.44 96 GLN A N 1
ATOM 669 C CA . GLN A 1 96 ? 13.767 -10.756 1.348 1.00 90.44 96 GLN A CA 1
ATOM 670 C C . GLN A 1 96 ? 12.554 -10.233 0.580 1.00 90.44 96 GLN A C 1
ATOM 672 O O . GLN A 1 96 ? 12.685 -9.746 -0.544 1.00 90.44 96 GLN A O 1
ATOM 677 N N . GLN A 1 97 ? 11.375 -10.383 1.178 1.00 93.62 97 GLN A N 1
ATOM 678 C CA . GLN A 1 97 ? 10.158 -9.747 0.685 1.00 93.62 97 GLN A CA 1
ATOM 679 C C . GLN A 1 97 ? 10.176 -8.261 1.043 1.00 93.62 97 GLN A C 1
ATOM 681 O O . GLN A 1 97 ? 10.759 -7.877 2.057 1.00 93.62 97 GLN A O 1
ATOM 686 N N . TYR A 1 98 ? 9.517 -7.433 0.235 1.00 95.00 98 TYR A N 1
ATOM 687 C CA . TYR A 1 98 ? 9.397 -5.999 0.518 1.00 95.00 98 TYR A CA 1
ATOM 688 C C . TYR A 1 98 ? 8.379 -5.717 1.619 1.00 95.00 98 TYR A C 1
ATOM 690 O O . TYR A 1 98 ? 8.496 -4.717 2.324 1.00 95.00 98 TYR A O 1
ATOM 698 N N . PHE A 1 99 ? 7.376 -6.586 1.759 1.00 96.56 99 PHE A N 1
ATOM 699 C CA . PHE A 1 99 ? 6.356 -6.461 2.788 1.00 96.56 99 PHE A CA 1
ATOM 700 C C . PHE A 1 99 ? 5.840 -7.831 3.236 1.00 96.56 99 PHE A C 1
ATOM 702 O O . PHE A 1 99 ? 5.499 -8.675 2.405 1.00 96.56 99 PHE A O 1
ATOM 709 N N . ASP A 1 100 ? 5.756 -8.028 4.553 1.00 94.62 100 ASP A N 1
ATOM 710 C CA . ASP A 1 100 ? 5.201 -9.234 5.170 1.00 94.62 100 ASP A CA 1
ATOM 711 C C . ASP A 1 100 ? 3.721 -9.013 5.507 1.00 94.62 100 ASP A C 1
ATOM 713 O O . ASP A 1 100 ? 3.375 -8.330 6.475 1.00 94.62 100 ASP A O 1
ATOM 717 N N . PHE A 1 101 ? 2.840 -9.553 4.665 1.00 94.56 101 PHE A N 1
ATOM 718 C CA . PHE A 1 101 ? 1.396 -9.474 4.867 1.00 94.56 101 PHE A CA 1
ATOM 719 C C . PHE A 1 101 ? 0.928 -10.564 5.826 1.00 94.56 101 PHE A C 1
ATOM 721 O O . PHE A 1 101 ? 1.183 -11.753 5.617 1.00 94.56 101 PHE A O 1
ATOM 728 N N . ARG A 1 102 ? 0.153 -10.174 6.836 1.00 93.81 102 ARG A N 1
ATOM 729 C CA . ARG A 1 102 ? -0.447 -11.113 7.784 1.00 93.81 102 ARG A CA 1
ATOM 730 C C . ARG A 1 102 ? -1.631 -11.841 7.147 1.00 93.81 102 ARG A C 1
ATOM 732 O O . ARG A 1 102 ? -2.243 -11.343 6.195 1.00 93.81 102 ARG A O 1
ATOM 739 N N . PRO A 1 103 ? -2.028 -13.001 7.698 1.00 91.06 103 PRO A N 1
ATOM 740 C CA . PRO A 1 103 ? -3.288 -13.628 7.325 1.00 91.06 103 PRO A CA 1
ATOM 741 C C . PRO A 1 103 ? -4.457 -12.648 7.506 1.00 91.06 103 PRO A C 1
ATOM 743 O O . PRO A 1 103 ? -4.687 -12.157 8.609 1.00 91.06 103 PRO A O 1
ATOM 746 N N . GLY A 1 104 ? -5.190 -12.375 6.424 1.00 90.12 104 GLY A N 1
ATOM 747 C CA . GLY A 1 104 ? -6.315 -11.432 6.408 1.00 90.12 104 GLY A CA 1
ATOM 748 C C . GLY A 1 104 ? -5.987 -10.024 5.900 1.00 90.12 104 GLY A C 1
ATOM 749 O O . GLY A 1 104 ? -6.919 -9.276 5.625 1.00 90.12 104 GLY A O 1
ATOM 750 N N . ASP A 1 105 ? -4.710 -9.678 5.698 1.00 93.88 105 ASP A N 1
ATOM 751 C CA . ASP A 1 105 ? -4.331 -8.394 5.080 1.00 93.88 105 ASP A CA 1
ATOM 752 C C . ASP A 1 105 ? -4.563 -8.396 3.559 1.00 93.88 105 ASP A C 1
ATOM 754 O O . ASP A 1 105 ? -4.606 -7.340 2.931 1.00 93.88 105 ASP A O 1
ATOM 758 N N . ILE A 1 106 ? -4.701 -9.586 2.966 1.00 94.56 106 ILE A N 1
ATOM 759 C CA . ILE A 1 106 ? -4.939 -9.804 1.541 1.00 94.56 106 ILE A CA 1
ATOM 760 C C . ILE A 1 106 ? -6.238 -10.596 1.355 1.00 94.56 106 ILE A C 1
ATOM 762 O O . ILE A 1 106 ? -6.429 -11.632 1.999 1.00 94.56 106 ILE A O 1
ATOM 766 N N . ASP A 1 107 ? -7.112 -10.131 0.462 1.00 93.31 107 ASP A N 1
ATOM 767 C CA . ASP A 1 107 ? -8.351 -10.824 0.104 1.00 93.31 107 ASP A CA 1
ATOM 768 C C . ASP A 1 107 ? -8.107 -12.014 -0.851 1.00 93.31 107 ASP A C 1
ATOM 770 O O . ASP A 1 107 ? -6.998 -12.267 -1.328 1.00 93.31 107 ASP A O 1
ATOM 774 N N . ALA A 1 108 ? -9.168 -12.760 -1.168 1.00 91.50 108 ALA A N 1
ATOM 775 C CA . ALA A 1 108 ? -9.087 -13.898 -2.088 1.00 91.50 108 ALA A CA 1
ATOM 776 C C . ALA A 1 108 ? -8.679 -13.510 -3.526 1.00 91.50 108 ALA A C 1
ATOM 778 O O . ALA A 1 108 ? -8.194 -14.357 -4.274 1.00 91.50 108 ALA A O 1
ATOM 779 N N . SER A 1 109 ? -8.863 -12.245 -3.907 1.00 89.69 109 SER A N 1
ATOM 780 C CA . SER A 1 109 ? -8.487 -11.699 -5.216 1.00 89.69 109 SER A CA 1
ATOM 781 C C . SER A 1 109 ? -7.058 -11.138 -5.227 1.00 89.69 109 SER A C 1
ATOM 783 O O . SER A 1 109 ? -6.576 -10.702 -6.271 1.00 89.69 109 SER A O 1
ATOM 785 N N . GLY A 1 110 ? -6.366 -11.155 -4.085 1.00 91.06 110 GLY A N 1
ATOM 786 C CA . GLY A 1 110 ? -5.017 -10.634 -3.923 1.00 91.06 110 GLY A CA 1
ATOM 787 C C . GLY A 1 110 ? -4.939 -9.162 -3.516 1.00 91.06 110 GLY A C 1
ATOM 788 O O . GLY A 1 110 ? -3.822 -8.677 -3.340 1.00 91.06 110 GLY A O 1
ATOM 789 N N . ASN A 1 111 ? -6.062 -8.456 -3.353 1.00 93.62 111 ASN A N 1
ATOM 790 C CA . ASN A 1 111 ? -6.070 -7.044 -2.965 1.00 93.62 111 ASN A CA 1
ATOM 791 C C . ASN A 1 111 ? -5.727 -6.863 -1.490 1.00 93.62 111 ASN A C 1
ATOM 793 O O . ASN A 1 111 ? -6.083 -7.688 -0.653 1.00 93.62 111 ASN A O 1
ATOM 797 N N . ILE A 1 112 ? -5.096 -5.736 -1.177 1.00 95.25 112 ILE A N 1
ATOM 798 C CA . ILE A 1 112 ? -4.780 -5.329 0.187 1.00 95.25 112 ILE A CA 1
ATOM 799 C C . ILE A 1 112 ? -6.048 -4.793 0.844 1.00 95.25 112 ILE A C 1
ATOM 801 O O . ILE A 1 112 ? -6.634 -3.819 0.376 1.00 95.25 112 ILE A O 1
ATOM 805 N N . VAL A 1 113 ? -6.474 -5.434 1.924 1.00 94.81 113 VAL A N 1
ATOM 806 C CA . VAL A 1 113 ? -7.708 -5.121 2.646 1.00 94.81 113 VAL A CA 1
ATOM 807 C C . VAL A 1 113 ? -7.574 -3.785 3.381 1.00 94.81 113 VAL A C 1
ATOM 809 O O . VAL A 1 113 ? -6.550 -3.512 4.005 1.00 94.81 113 VAL A O 1
ATOM 812 N N . SER A 1 114 ? -8.617 -2.948 3.340 1.00 93.00 114 SER A N 1
ATOM 813 C CA . SER A 1 114 ? -8.644 -1.698 4.108 1.00 93.00 114 SER A CA 1
ATOM 814 C C . SER A 1 114 ? -8.940 -1.969 5.588 1.00 93.00 114 SER A C 1
ATOM 816 O O . SER A 1 114 ? -9.993 -2.532 5.901 1.00 93.00 114 SER A O 1
ATOM 818 N N . PRO A 1 115 ? -8.098 -1.514 6.538 1.00 92.69 115 PRO A N 1
ATOM 819 C CA . PRO A 1 115 ? -8.396 -1.643 7.964 1.00 92.69 115 PRO A CA 1
ATOM 820 C C . PRO A 1 115 ? -9.668 -0.901 8.410 1.00 92.69 115 PRO A C 1
ATOM 822 O O . PRO A 1 115 ? -10.244 -1.248 9.445 1.00 92.69 115 PRO A O 1
ATOM 825 N N . ILE A 1 116 ? -10.128 0.107 7.655 1.00 91.56 116 ILE A N 1
ATOM 826 C CA . ILE A 1 116 ? -11.353 0.874 7.949 1.00 91.56 116 ILE A CA 1
ATOM 827 C C . ILE A 1 116 ? -12.595 -0.012 7.789 1.00 91.56 116 ILE A C 1
ATOM 829 O O . ILE A 1 116 ? -13.387 -0.140 8.735 1.00 91.56 116 ILE A O 1
ATOM 833 N N . ARG A 1 117 ? -12.732 -0.672 6.632 1.00 87.62 117 ARG A N 1
ATOM 834 C CA . ARG A 1 117 ? -13.877 -1.521 6.244 1.00 87.62 117 ARG A CA 1
ATOM 835 C C . ARG A 1 117 ? -13.392 -2.841 5.616 1.00 87.62 117 ARG A C 1
ATOM 837 O O . ARG A 1 117 ? -13.555 -3.052 4.413 1.00 87.62 117 ARG A O 1
ATOM 844 N N . PRO A 1 118 ? -12.806 -3.741 6.425 1.00 85.88 118 PRO A N 1
ATOM 845 C CA . PRO A 1 118 ? -12.092 -4.915 5.922 1.00 85.88 118 PRO A CA 1
ATOM 846 C C . PRO A 1 118 ? -12.984 -5.968 5.250 1.00 85.88 118 PRO A C 1
ATOM 848 O O . PRO A 1 118 ? -12.495 -6.870 4.583 1.00 85.88 118 PRO A O 1
ATOM 851 N N . ASP A 1 119 ? -14.297 -5.879 5.439 1.00 83.75 119 ASP A N 1
ATOM 852 C CA . ASP A 1 119 ? -15.303 -6.794 4.906 1.00 83.75 119 ASP A CA 1
ATOM 853 C C . ASP A 1 119 ? -15.732 -6.477 3.467 1.00 83.75 119 ASP A C 1
ATOM 855 O O . ASP A 1 119 ? -16.334 -7.324 2.807 1.00 83.75 119 ASP A O 1
ATOM 859 N N . ARG A 1 120 ? -15.462 -5.262 2.981 1.00 82.06 120 ARG A N 1
ATOM 860 C CA . ARG A 1 120 ? -16.025 -4.772 1.711 1.00 82.06 120 ARG A CA 1
ATOM 861 C C . ARG A 1 120 ? -15.124 -3.834 0.916 1.00 82.06 120 ARG A C 1
ATOM 863 O O . ARG A 1 120 ? -15.454 -3.527 -0.225 1.00 82.06 120 ARG A O 1
ATOM 870 N N . GLU A 1 121 ? -14.026 -3.361 1.499 1.00 88.88 121 GLU A N 1
ATOM 871 C CA . GLU A 1 121 ? -13.127 -2.402 0.864 1.00 88.88 121 GLU A CA 1
ATOM 872 C C . GLU A 1 121 ? -11.669 -2.861 0.899 1.00 88.88 121 GLU A C 1
ATOM 874 O O . GLU A 1 121 ? -11.193 -3.515 1.830 1.00 88.88 121 GLU A O 1
ATOM 879 N N . PHE A 1 122 ? -10.947 -2.445 -0.132 1.00 92.31 122 PHE A N 1
ATOM 880 C CA . PHE A 1 122 ? -9.523 -2.661 -0.314 1.00 92.31 122 PHE A CA 1
ATOM 881 C C . PHE A 1 122 ? -8.838 -1.333 -0.642 1.00 92.31 122 PHE A C 1
ATOM 883 O O . PHE A 1 122 ? -9.485 -0.363 -1.043 1.00 92.31 122 PHE A O 1
ATOM 890 N N . LEU A 1 123 ? -7.520 -1.294 -0.479 1.00 93.69 123 LEU A N 1
ATOM 891 C CA . LEU A 1 123 ? -6.703 -0.183 -0.945 1.00 93.69 123 LEU A CA 1
ATOM 892 C C . LEU A 1 123 ? -6.675 -0.191 -2.469 1.00 93.69 123 LEU A C 1
ATOM 894 O O . LEU A 1 123 ? -6.483 -1.239 -3.092 1.00 93.69 123 LEU A O 1
ATOM 898 N N . SER A 1 124 ? -6.827 0.987 -3.053 1.00 92.50 124 SER A N 1
ATOM 899 C CA . SER A 1 124 ? -6.664 1.227 -4.475 1.00 92.50 124 SER A CA 1
ATOM 900 C C . SER A 1 124 ? -5.231 1.634 -4.787 1.00 92.50 124 SER A C 1
ATOM 902 O O . SER A 1 124 ? -4.631 2.387 -4.023 1.00 92.50 124 SER A O 1
ATOM 904 N N . TYR A 1 125 ? -4.677 1.131 -5.890 1.00 91.56 125 TYR A N 1
ATOM 905 C CA . TYR A 1 125 ? -3.290 1.378 -6.292 1.00 91.56 125 TYR A CA 1
ATOM 906 C C . TYR A 1 125 ? -3.176 1.755 -7.768 1.00 91.56 125 TYR A C 1
ATOM 908 O O . TYR A 1 125 ? -3.656 1.026 -8.638 1.00 91.56 125 TYR A O 1
ATOM 916 N N . ARG A 1 126 ? -2.436 2.829 -8.062 1.00 89.12 126 ARG A N 1
ATOM 917 C CA . ARG A 1 126 ? -2.133 3.260 -9.433 1.00 89.12 126 ARG A CA 1
ATOM 918 C C . ARG A 1 126 ? -0.662 3.592 -9.600 1.00 89.12 126 ARG A C 1
ATOM 920 O O . ARG A 1 126 ? -0.141 4.455 -8.909 1.00 89.12 126 ARG A O 1
ATOM 927 N N . ASN A 1 127 ? -0.010 2.992 -10.591 1.00 89.25 127 ASN A N 1
ATOM 928 C CA . ASN A 1 127 ? 1.324 3.393 -11.019 1.00 89.25 127 ASN A CA 1
ATOM 929 C C . ASN A 1 127 ? 1.219 4.493 -12.085 1.00 89.25 127 ASN A C 1
ATOM 931 O O . ASN A 1 127 ? 0.971 4.223 -13.260 1.00 89.25 127 ASN A O 1
ATOM 935 N N . ASN A 1 128 ? 1.442 5.741 -11.677 1.00 87.06 128 ASN A N 1
ATOM 936 C CA . ASN A 1 128 ? 1.316 6.910 -12.552 1.00 87.06 128 ASN A CA 1
ATOM 937 C C . ASN A 1 128 ? 2.494 7.068 -13.519 1.00 87.06 128 ASN A C 1
ATOM 939 O O . ASN A 1 128 ? 2.406 7.813 -14.492 1.00 87.06 128 ASN A O 1
ATOM 943 N N . ARG A 1 129 ? 3.612 6.379 -13.259 1.00 84.19 129 ARG A N 1
ATOM 944 C CA . ARG A 1 129 ? 4.794 6.394 -14.129 1.00 84.19 129 ARG A CA 1
ATOM 945 C C . ARG A 1 129 ? 4.684 5.388 -15.277 1.00 84.19 129 ARG A C 1
ATOM 947 O O . ARG A 1 129 ? 5.426 5.485 -16.255 1.00 84.19 129 ARG A O 1
ATOM 954 N N . GLN A 1 130 ? 3.787 4.412 -15.170 1.00 77.44 130 GLN A N 1
ATOM 955 C CA . GLN A 1 130 ? 3.639 3.366 -16.169 1.00 77.44 130 GLN A CA 1
ATOM 956 C C . GLN A 1 130 ? 2.992 3.904 -17.446 1.00 77.44 130 GLN A C 1
ATOM 958 O O . GLN A 1 130 ? 1.881 4.412 -17.423 1.00 77.44 130 GLN A O 1
ATOM 963 N N . SER A 1 131 ? 3.652 3.768 -18.593 1.00 64.88 131 SER A N 1
ATOM 964 C CA . SER A 1 131 ? 3.046 4.142 -19.876 1.00 64.88 131 SER A CA 1
ATOM 965 C C . SER A 1 131 ? 2.217 2.981 -20.433 1.00 64.88 131 SER A C 1
ATOM 967 O O . SER A 1 131 ? 2.762 1.923 -20.737 1.00 64.88 131 SER A O 1
ATOM 969 N N . PHE A 1 132 ? 0.911 3.189 -20.597 1.00 61.59 132 PHE A N 1
ATOM 970 C CA . PHE A 1 132 ? -0.006 2.287 -21.302 1.00 61.59 132 PHE A CA 1
ATOM 971 C C . PHE A 1 132 ? -0.820 3.066 -22.344 1.00 61.59 132 PHE A C 1
ATOM 973 O O . PHE A 1 132 ? -0.974 4.283 -22.193 1.00 61.59 132 PHE A O 1
ATOM 980 N N . PRO A 1 133 ? -1.399 2.406 -23.367 1.00 48.03 133 PRO A N 1
ATOM 981 C CA . PRO A 1 133 ? -2.408 3.026 -24.223 1.00 48.03 133 PRO A CA 1
ATOM 982 C C . PRO A 1 133 ? -3.579 3.517 -23.353 1.00 48.03 133 PRO A C 1
ATOM 984 O O . PRO A 1 133 ? -4.268 2.710 -22.738 1.00 48.03 133 PRO A O 1
ATOM 987 N N . GLY A 1 134 ? -3.757 4.839 -23.249 1.00 49.09 134 GLY A N 1
ATOM 988 C CA . GLY A 1 134 ? -4.742 5.473 -22.357 1.00 49.09 134 GLY A CA 1
ATOM 989 C C . GLY A 1 134 ? -4.182 6.078 -21.060 1.00 49.09 134 GLY A C 1
ATOM 990 O O . GLY A 1 134 ? -4.905 6.812 -20.400 1.00 49.09 134 GLY A O 1
ATOM 991 N N . ASN A 1 135 ? -2.900 5.862 -20.730 1.00 51.75 135 ASN A N 1
ATOM 992 C CA . ASN A 1 135 ? -2.231 6.433 -19.545 1.00 51.75 135 ASN A CA 1
ATOM 993 C C . ASN A 1 135 ? -1.286 7.601 -19.870 1.00 51.75 135 ASN A C 1
ATOM 995 O O . ASN A 1 135 ? -0.311 7.834 -19.155 1.00 51.75 135 ASN A O 1
ATOM 999 N N . ALA A 1 136 ? -1.497 8.303 -20.985 1.00 48.88 136 ALA A N 1
ATOM 1000 C CA . ALA A 1 136 ? -0.702 9.479 -21.329 1.00 48.88 136 ALA A CA 1
ATOM 1001 C C . ALA A 1 136 ? -1.072 10.643 -20.390 1.00 48.88 136 ALA A C 1
ATOM 1003 O O . ALA A 1 136 ? -1.786 11.559 -20.779 1.00 48.88 136 ALA A O 1
ATOM 1004 N N . GLY A 1 137 ? -0.614 10.559 -19.138 1.00 56.72 137 GLY A N 1
ATOM 1005 C CA . GLY A 1 137 ? -0.874 11.529 -18.083 1.00 56.72 137 GLY A CA 1
ATOM 1006 C C . GLY A 1 137 ? -2.347 11.598 -17.707 1.00 56.72 137 GLY A C 1
ATOM 1007 O O . GLY A 1 137 ? -3.008 12.569 -18.066 1.00 56.72 137 GLY A O 1
ATOM 1008 N N . ASP A 1 138 ? -2.845 10.600 -16.964 1.00 65.88 138 ASP A N 1
ATOM 1009 C CA . ASP A 1 138 ? -4.161 10.700 -16.323 1.00 65.88 138 ASP A CA 1
ATOM 1010 C C . ASP A 1 138 ? -4.244 12.051 -15.580 1.00 65.88 138 ASP A C 1
ATOM 1012 O O . ASP A 1 138 ? -3.427 12.309 -14.686 1.00 65.88 138 ASP A O 1
ATOM 1016 N N . PRO A 1 139 ? -5.170 12.954 -15.960 1.00 66.69 139 PRO A N 1
ATOM 1017 C CA . PRO A 1 139 ? -5.290 14.259 -15.320 1.00 66.69 139 PRO A CA 1
ATOM 1018 C C . PRO A 1 139 ? -5.621 14.144 -13.829 1.00 66.69 139 PRO A C 1
ATOM 1020 O O . PRO A 1 139 ? -5.346 15.081 -13.084 1.00 66.69 139 PRO A O 1
ATOM 1023 N N . ASN A 1 140 ? -6.146 12.995 -13.395 1.00 74.44 140 ASN A N 1
ATOM 1024 C CA . ASN A 1 140 ? -6.497 12.703 -12.011 1.00 74.44 140 ASN A CA 1
ATOM 1025 C C . ASN A 1 140 ? -5.353 12.033 -11.228 1.00 74.44 140 ASN A C 1
ATOM 1027 O O . ASN A 1 140 ? -5.574 11.555 -10.117 1.00 74.44 140 ASN A O 1
ATOM 1031 N N . ALA A 1 141 ? -4.147 11.933 -11.800 1.00 82.81 141 ALA A N 1
ATOM 1032 C CA . ALA A 1 141 ? -2.953 11.493 -11.083 1.00 82.81 141 ALA A CA 1
ATOM 1033 C C . ALA A 1 141 ? -2.478 12.566 -10.098 1.00 82.81 141 ALA A C 1
ATOM 1035 O O . ALA A 1 141 ? -2.041 13.643 -10.521 1.00 82.81 141 ALA A O 1
ATOM 1036 N N . HIS A 1 142 ? -2.497 12.244 -8.802 1.00 87.62 142 HIS A N 1
ATOM 1037 C CA . HIS A 1 142 ? -1.973 13.124 -7.758 1.00 87.62 142 HIS A CA 1
ATOM 1038 C C . HIS A 1 142 ? -0.438 13.107 -7.804 1.00 87.62 142 HIS A C 1
ATOM 1040 O O . HIS A 1 142 ? 0.204 14.132 -8.051 1.00 87.62 142 HIS A O 1
ATOM 1046 N N . ASN A 1 143 ? 0.170 11.918 -7.741 1.00 88.31 143 ASN A N 1
ATOM 1047 C CA . ASN A 1 143 ? 1.618 11.744 -7.816 1.00 88.31 143 ASN A CA 1
ATOM 1048 C C . ASN A 1 143 ? 2.103 11.385 -9.229 1.00 88.31 143 ASN A C 1
ATOM 1050 O O . ASN A 1 143 ? 2.521 10.254 -9.491 1.00 88.31 143 ASN A O 1
ATOM 1054 N N . LYS A 1 144 ? 2.124 12.353 -10.156 1.00 85.44 144 LYS A N 1
ATOM 1055 C CA . LYS A 1 144 ? 2.447 12.141 -11.594 1.00 85.44 144 LYS A CA 1
ATOM 1056 C C . LYS A 1 144 ? 3.771 11.425 -11.897 1.00 85.44 144 LYS A C 1
ATOM 1058 O O . LYS A 1 144 ? 3.936 10.873 -12.977 1.00 85.44 144 LYS A O 1
ATOM 1063 N N . LYS A 1 145 ? 4.747 11.481 -10.987 1.00 87.50 145 LYS A N 1
ATOM 1064 C CA . LYS A 1 145 ? 6.074 10.856 -11.160 1.00 87.50 145 LYS A CA 1
ATOM 1065 C C . LYS A 1 145 ? 6.245 9.557 -10.368 1.00 87.50 145 LYS A C 1
ATOM 1067 O O . LYS A 1 145 ? 7.305 8.940 -10.466 1.00 87.50 145 LYS A O 1
ATOM 1072 N N . LYS A 1 146 ? 5.239 9.172 -9.579 1.00 91.12 146 LYS A N 1
ATOM 1073 C CA . LYS A 1 146 ? 5.285 8.024 -8.675 1.00 91.12 146 LYS A CA 1
ATOM 1074 C C . LYS A 1 146 ? 4.068 7.118 -8.869 1.00 91.12 146 LYS A C 1
ATOM 1076 O O . LYS A 1 146 ? 3.798 6.673 -9.984 1.00 91.12 146 LYS A O 1
ATOM 1081 N N . PHE A 1 147 ? 3.359 6.853 -7.784 1.00 91.81 147 PHE A N 1
ATOM 1082 C CA . PHE A 1 147 ? 2.164 6.047 -7.690 1.00 91.81 147 PHE A CA 1
ATOM 1083 C C . PHE A 1 147 ? 1.222 6.686 -6.669 1.00 91.81 147 PHE A C 1
ATOM 1085 O O . PHE A 1 147 ? 1.668 7.409 -5.775 1.00 91.81 147 PHE A O 1
ATOM 1092 N N . ASP A 1 148 ? -0.058 6.377 -6.800 1.00 92.62 148 ASP A N 1
ATOM 1093 C CA . ASP A 1 148 ? -1.084 6.731 -5.830 1.00 92.62 148 ASP A CA 1
ATOM 1094 C C . ASP A 1 148 ? -1.518 5.462 -5.092 1.00 92.62 148 ASP A C 1
ATOM 1096 O O . ASP A 1 148 ? -1.639 4.388 -5.696 1.00 92.62 148 ASP A O 1
ATOM 1100 N N . LEU A 1 149 ? -1.743 5.590 -3.788 1.00 94.31 149 LEU A N 1
ATOM 1101 C CA . LEU A 1 149 ? -2.312 4.552 -2.934 1.00 94.31 149 LEU A CA 1
ATOM 1102 C C . LEU A 1 149 ? -3.375 5.201 -2.051 1.00 94.31 149 LEU A C 1
ATOM 1104 O O . LEU A 1 149 ? -3.069 6.174 -1.368 1.00 94.31 149 LEU A O 1
ATOM 1108 N N . TRP A 1 150 ? -4.605 4.693 -2.080 1.00 93.88 150 TRP A N 1
ATOM 1109 C CA . TRP A 1 150 ? -5.712 5.333 -1.369 1.00 93.88 150 TRP A CA 1
ATOM 1110 C C . TRP A 1 150 ? -6.829 4.368 -1.002 1.00 93.88 150 TRP A C 1
ATOM 1112 O O . TRP A 1 150 ? -6.950 3.282 -1.568 1.00 93.88 150 TRP A O 1
ATOM 1122 N N . CYS A 1 151 ? -7.675 4.761 -0.061 1.00 93.06 151 CYS A N 1
ATOM 1123 C CA . CYS A 1 151 ? -8.952 4.106 0.182 1.00 93.06 151 CYS A CA 1
ATOM 1124 C C . CYS A 1 151 ? -9.970 5.081 0.770 1.00 93.06 151 CYS A C 1
ATOM 1126 O O . CYS A 1 151 ? -9.649 6.220 1.134 1.00 93.06 151 CYS A O 1
ATOM 1128 N N . ALA A 1 152 ? -11.203 4.594 0.920 1.00 92.38 152 ALA A N 1
ATOM 1129 C CA . ALA A 1 152 ? -12.237 5.402 1.521 1.00 92.38 152 ALA A CA 1
ATOM 1130 C C . ALA A 1 152 ? -11.964 5.658 3.012 1.00 92.38 152 ALA A C 1
ATOM 1132 O O . ALA A 1 152 ? -11.450 4.784 3.716 1.00 92.38 152 ALA A O 1
ATOM 1133 N N . ASP A 1 153 ? -12.323 6.845 3.505 1.00 92.50 153 ASP A N 1
ATOM 1134 C CA . ASP A 1 153 ? -12.322 7.124 4.943 1.00 92.50 153 ASP A CA 1
ATOM 1135 C C . ASP A 1 153 ? -13.566 6.560 5.651 1.00 92.50 153 ASP A C 1
ATOM 1137 O O . ASP A 1 153 ? -14.430 5.871 5.095 1.00 92.50 153 ASP A O 1
ATOM 1141 N N . CYS A 1 154 ? -13.671 6.885 6.935 1.00 90.06 154 CYS A N 1
ATOM 1142 C CA . CYS A 1 154 ? -14.810 6.558 7.772 1.00 90.06 154 CYS A CA 1
ATOM 1143 C C . CYS A 1 154 ? -16.154 7.061 7.243 1.00 90.06 154 CYS A C 1
ATOM 1145 O O . CYS A 1 154 ? -17.164 6.369 7.416 1.00 90.06 154 CYS A O 1
ATOM 1147 N N . GLU A 1 155 ? -16.167 8.207 6.569 1.00 89.38 155 GLU A N 1
ATOM 1148 C CA . GLU A 1 155 ? -17.358 8.829 5.989 1.00 89.38 155 GLU A CA 1
ATOM 1149 C C . GLU A 1 155 ? -17.691 8.243 4.610 1.00 89.38 155 GLU A C 1
ATOM 1151 O O . GLU A 1 155 ? -18.791 8.425 4.094 1.00 89.38 155 GLU A O 1
ATOM 1156 N N . GLY A 1 156 ? -16.790 7.432 4.049 1.00 86.75 156 GLY A N 1
ATOM 1157 C CA . GLY A 1 156 ? -16.937 6.833 2.728 1.00 86.75 156 GLY A CA 1
ATOM 1158 C C . GLY A 1 156 ? -16.493 7.757 1.601 1.00 86.75 156 GLY A C 1
ATOM 1159 O O . GLY A 1 156 ? -16.812 7.473 0.447 1.00 86.75 156 GLY A O 1
ATOM 1160 N N . LYS A 1 157 ? -15.759 8.834 1.905 1.00 90.56 157 LYS A N 1
ATOM 1161 C CA . LYS A 1 157 ? -15.078 9.621 0.878 1.00 90.56 157 LYS A CA 1
ATOM 1162 C C . LYS A 1 157 ? -14.011 8.718 0.252 1.00 90.56 157 LYS A C 1
ATOM 1164 O O . LYS A 1 157 ? -13.141 8.289 1.000 1.00 90.56 157 LYS A O 1
ATOM 1169 N N . PRO A 1 158 ? -14.057 8.423 -1.062 1.00 85.88 158 PRO A N 1
ATOM 1170 C CA . PRO A 1 158 ? -13.255 7.369 -1.702 1.00 85.88 158 PRO A CA 1
ATOM 1171 C C . PRO A 1 158 ? -11.741 7.575 -1.600 1.00 85.88 158 PRO A C 1
ATOM 1173 O O . PRO A 1 158 ? -11.012 6.591 -1.557 1.00 85.88 158 PRO A O 1
ATOM 1176 N N . ASP A 1 159 ? -11.302 8.827 -1.478 1.00 88.31 159 ASP A N 1
ATOM 1177 C CA . ASP A 1 159 ? -9.904 9.215 -1.298 1.00 88.31 159 ASP A CA 1
ATOM 1178 C C . ASP A 1 159 ? -9.785 9.985 0.027 1.00 88.31 159 ASP A C 1
ATOM 1180 O O . ASP A 1 159 ? -9.571 11.202 0.097 1.00 88.31 159 ASP A O 1
ATOM 1184 N N . GLY A 1 160 ? -10.172 9.298 1.096 1.00 91.00 160 GLY A N 1
ATOM 1185 C CA . GLY A 1 160 ? -10.212 9.856 2.442 1.00 91.00 160 GLY A CA 1
ATOM 1186 C C . GLY A 1 160 ? -8.958 9.540 3.258 1.00 91.00 160 GLY A C 1
ATOM 1187 O O . GLY A 1 160 ? -8.668 10.238 4.231 1.00 91.00 160 GLY A O 1
ATOM 1188 N N . VAL A 1 161 ? -8.213 8.508 2.852 1.00 94.56 161 VAL A N 1
ATOM 1189 C CA . VAL A 1 161 ? -6.871 8.184 3.348 1.00 94.56 161 VAL A CA 1
ATOM 1190 C C . VAL A 1 161 ? -6.001 7.832 2.155 1.00 94.56 161 VAL A C 1
ATOM 1192 O O . VAL A 1 161 ? -6.370 6.960 1.363 1.00 94.56 161 VAL A O 1
ATOM 1195 N N . ASP A 1 162 ? -4.865 8.502 2.027 1.00 95.50 162 ASP A N 1
ATOM 1196 C CA . ASP A 1 162 ? -4.050 8.459 0.822 1.00 95.50 162 ASP A CA 1
ATOM 1197 C C . ASP A 1 162 ? -2.574 8.808 1.097 1.00 95.50 162 ASP A C 1
ATOM 1199 O O . ASP A 1 162 ? -2.142 8.903 2.252 1.00 95.50 162 ASP A O 1
ATOM 1203 N N . ASN A 1 163 ? -1.775 8.889 0.029 1.00 95.19 163 ASN A N 1
ATOM 1204 C CA . ASN A 1 163 ? -0.335 9.139 0.076 1.00 95.19 163 ASN A CA 1
ATOM 1205 C C . ASN A 1 163 ? 0.102 10.425 -0.657 1.00 95.19 163 ASN A C 1
ATOM 1207 O O . ASN A 1 163 ? 1.238 10.473 -1.151 1.00 95.19 163 ASN A O 1
ATOM 1211 N N . TRP A 1 164 ? -0.767 11.435 -0.778 1.00 91.06 164 TRP A N 1
ATOM 1212 C CA . TRP A 1 164 ? -0.457 12.681 -1.498 1.00 91.06 164 TRP A CA 1
ATOM 1213 C C . TRP A 1 164 ? -0.722 13.963 -0.704 1.00 91.06 164 TRP A C 1
ATOM 1215 O O . TRP A 1 164 ? -1.441 13.940 0.314 1.00 91.06 164 TRP A O 1
#

Secondary structure (DSSP, 8-state):
--SHHHHHHHHHHHHHHHHHHHHHHHHHHHHTTHHHHHHHHHHHHHHHHHHHHHHHHHHHHHHHHSSPPPPPS--SS--BTHHHHHHHTSB-TTSSBS--PPTTSB-TTSPBBPSSSTTT-B-EEEETT---TT-S--TT-SSTTSEEEEE--TT--TTSEE--

Foldseek 3Di:
DPDPVVVVVVVVVVVVVVVVVVVVVVVVVVVVVVVVVVQQVVLLVVQLVVQVLLQVLQVVLCVQVVFGFAWDPDPPLARFCQSSLVSQQDQTPVRDGSDDDDVLCADPSNGGARSNCRPPWGKHKHALCDDDDVSPPDVPDPPNNGMKIAAAGNVRPGRPHIDD

Radius of gyration: 27.08 Å; chains: 1; bounding box: 63×28×94 Å

pLDDT: mean 79.8, std 17.01, range [46.12, 97.88]